Protein AF-A0A931CW01-F1 (afdb_monomer_lite)

Sequence (108 aa):
MPEEKSFIMEAAKKAAKANKEAVRKNALPKVDFSGFILSIYSSGLVQLGKVGDPSSGEVKKDLTMAKYTIDMMAMLSEKTKGNLNEDEENLMRALLSEIRMAYVEAKG

Foldseek 3Di:
DCVVVVVVVVVVVVVVVVVVVCVVVPPDPPDDLLNVLVVLLVVLCQCLLVAADPVPRHRHHNLPVSVVSLVVLVVVLVVCPPVDDPVSNVSSVVSSVVSVVSSVVSVD

Organism: NCBI:txid115781

Radius of gyration: 18.21 Å; chains: 1; bounding box: 51×36×38 Å

Structure (mmCIF, N/CA/C/O backbone):
data_AF-A0A931CW01-F1
#
_entry.id   AF-A0A931CW01-F1
#
loop_
_atom_site.group_PDB
_atom_site.id
_atom_site.type_symbol
_atom_site.label_atom_id
_atom_site.label_alt_id
_atom_site.label_comp_id
_atom_site.label_asym_id
_atom_site.label_entity_id
_atom_site.label_seq_id
_atom_site.pdbx_PDB_ins_code
_atom_site.Cartn_x
_atom_site.Cartn_y
_atom_site.Cartn_z
_atom_site.occupancy
_atom_site.B_iso_or_equiv
_atom_site.auth_seq_id
_atom_site.auth_comp_id
_atom_site.auth_asym_id
_atom_site.auth_atom_id
_atom_site.pdbx_PDB_model_num
ATOM 1 N N . MET A 1 1 ? -33.155 -20.690 -19.436 1.00 50.44 1 MET A N 1
ATOM 2 C CA . MET A 1 1 ? -33.997 -19.590 -18.925 1.00 50.44 1 MET A CA 1
ATOM 3 C C . MET A 1 1 ? -33.336 -18.259 -19.303 1.00 50.44 1 MET A C 1
ATOM 5 O O . MET A 1 1 ? -32.210 -18.036 -18.880 1.00 50.44 1 MET A O 1
ATOM 9 N N . PRO A 1 2 ? -33.931 -17.442 -20.194 1.00 59.09 2 PRO A N 1
ATOM 10 C CA . PRO A 1 2 ? -33.328 -16.205 -20.730 1.00 59.09 2 PRO A CA 1
ATOM 11 C C . PRO A 1 2 ? -33.321 -15.003 -19.767 1.00 59.09 2 PRO A C 1
ATOM 13 O O . PRO A 1 2 ? -32.560 -14.059 -19.973 1.00 59.09 2 PRO A O 1
ATOM 16 N N . GLU A 1 3 ? -34.152 -15.032 -18.724 1.00 60.97 3 GLU A N 1
ATOM 17 C CA . GLU A 1 3 ? -34.426 -13.865 -17.869 1.00 60.97 3 GLU A CA 1
ATOM 18 C C . GLU A 1 3 ? -33.271 -13.509 -16.916 1.00 60.97 3 GLU A C 1
ATOM 20 O O . GLU A 1 3 ? -32.984 -12.334 -16.695 1.00 60.97 3 GLU A O 1
ATOM 25 N N . GLU A 1 4 ? -32.515 -14.503 -16.448 1.00 58.12 4 GLU A N 1
ATOM 26 C CA . GLU A 1 4 ? -31.368 -14.324 -15.542 1.00 58.12 4 GLU A CA 1
ATOM 27 C C . GLU A 1 4 ? -30.217 -13.535 -16.196 1.00 58.12 4 GLU A C 1
ATOM 29 O O . GLU A 1 4 ? -29.604 -12.659 -15.585 1.00 58.12 4 GLU A O 1
ATOM 34 N N . LYS A 1 5 ? -29.970 -13.776 -17.492 1.00 58.50 5 LYS A N 1
ATOM 35 C CA . LYS A 1 5 ? -28.966 -13.039 -18.280 1.00 58.50 5 LYS A CA 1
ATOM 36 C C . LYS A 1 5 ? -29.385 -11.591 -18.535 1.00 58.50 5 LYS A C 1
ATOM 38 O O . LYS A 1 5 ? -28.525 -10.712 -18.567 1.00 58.50 5 LYS A O 1
ATOM 43 N N . SER A 1 6 ? -30.688 -11.340 -18.687 1.00 65.69 6 SER A N 1
ATOM 44 C CA . SER A 1 6 ? -31.240 -9.988 -18.835 1.00 65.69 6 SER A CA 1
ATOM 45 C C . SER A 1 6 ? -31.051 -9.178 -17.554 1.00 65.69 6 SER A C 1
ATOM 47 O O . SER A 1 6 ? -30.574 -8.047 -17.612 1.00 65.69 6 SER A O 1
ATOM 49 N N . PHE A 1 7 ? -31.316 -9.785 -16.395 1.00 65.75 7 PHE A N 1
ATOM 50 C CA . PHE A 1 7 ? -31.149 -9.148 -15.089 1.00 65.75 7 PHE A CA 1
ATOM 51 C C . PHE A 1 7 ? -29.682 -8.804 -14.778 1.00 65.75 7 PHE A C 1
ATOM 53 O O . PHE A 1 7 ? -29.381 -7.691 -14.348 1.00 65.75 7 PHE A O 1
ATOM 60 N N . ILE A 1 8 ? -28.746 -9.713 -15.074 1.00 73.19 8 ILE A N 1
ATOM 61 C CA . ILE A 1 8 ? -27.301 -9.475 -14.892 1.00 73.19 8 ILE A CA 1
ATOM 62 C C . ILE A 1 8 ? -26.805 -8.357 -15.822 1.00 73.19 8 ILE A C 1
ATOM 64 O O . ILE A 1 8 ? -26.042 -7.483 -15.407 1.00 73.19 8 ILE A O 1
ATOM 68 N N . MET A 1 9 ? -27.265 -8.340 -17.075 1.00 66.06 9 MET A N 1
ATOM 69 C CA . MET A 1 9 ? -26.902 -7.310 -18.050 1.00 66.06 9 MET A CA 1
ATOM 70 C C . MET A 1 9 ? -27.505 -5.942 -17.700 1.00 66.06 9 MET A C 1
ATOM 72 O O . MET A 1 9 ? -26.878 -4.908 -17.939 1.00 66.06 9 MET A O 1
ATOM 76 N N . GLU A 1 10 ? -28.692 -5.917 -17.100 1.00 70.44 10 GLU A N 1
ATOM 77 C CA . GLU A 1 10 ? -29.340 -4.704 -16.607 1.00 70.44 10 GLU A CA 1
ATOM 78 C C . GLU A 1 10 ? -28.662 -4.164 -15.340 1.00 70.44 10 GLU A C 1
ATOM 80 O O . GLU A 1 10 ? -28.380 -2.966 -15.262 1.00 70.44 10 GLU A O 1
ATOM 85 N N . ALA A 1 11 ? -28.280 -5.035 -14.402 1.00 71.50 11 ALA A N 1
ATOM 86 C CA . ALA A 1 11 ? -27.486 -4.677 -13.227 1.00 71.50 11 ALA A CA 1
ATOM 87 C C . ALA A 1 11 ? -26.102 -4.126 -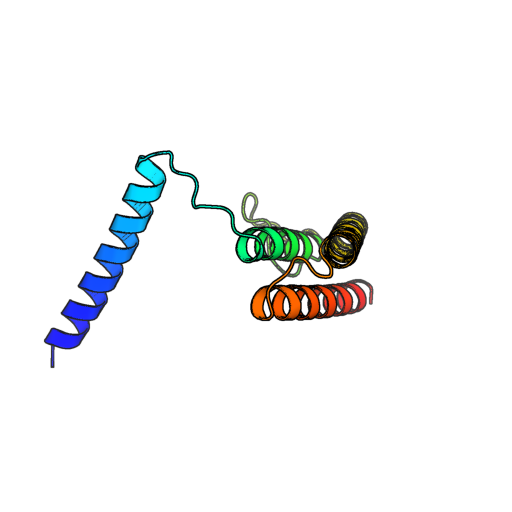13.617 1.00 71.50 11 ALA A C 1
ATOM 89 O O . ALA A 1 11 ? -25.689 -3.080 -13.111 1.00 71.50 11 ALA A O 1
ATOM 90 N N . ALA A 1 12 ? -25.424 -4.754 -14.585 1.00 70.56 12 ALA A N 1
ATOM 91 C CA . ALA A 1 12 ? -24.147 -4.281 -15.117 1.00 70.56 12 ALA A CA 1
ATOM 92 C C . ALA A 1 12 ? -24.283 -2.921 -15.826 1.00 70.56 12 ALA A C 1
ATOM 94 O O . ALA A 1 12 ? -23.468 -2.022 -15.612 1.00 70.56 12 ALA A O 1
ATOM 95 N N . LYS A 1 13 ? -25.348 -2.720 -16.616 1.00 72.25 13 LYS A N 1
ATOM 96 C CA . LYS A 1 13 ? -25.653 -1.420 -17.241 1.00 72.25 13 LYS A CA 1
ATOM 97 C C . LYS A 1 13 ? -25.965 -0.344 -16.204 1.00 72.25 13 LYS A C 1
ATOM 99 O O . LYS A 1 13 ? -25.542 0.798 -16.377 1.00 72.25 13 LYS A O 1
ATOM 104 N N . LYS A 1 14 ? -26.670 -0.689 -15.125 1.00 72.00 14 LYS A N 1
ATOM 105 C CA . LYS A 1 14 ? -27.014 0.231 -14.035 1.00 72.00 14 LYS A CA 1
ATOM 106 C C . LYS A 1 14 ? -25.779 0.632 -13.227 1.00 72.00 14 LYS A C 1
ATOM 108 O O . LYS A 1 14 ? -25.603 1.820 -12.972 1.00 72.00 14 LYS A O 1
ATOM 113 N N . ALA A 1 15 ? -24.886 -0.309 -12.922 1.00 69.50 15 ALA A N 1
ATOM 114 C CA . ALA A 1 15 ? -23.600 -0.034 -12.281 1.00 69.50 15 ALA A CA 1
ATOM 115 C C . ALA A 1 15 ? -22.683 0.821 -13.176 1.00 69.50 15 ALA A C 1
ATOM 117 O O . ALA A 1 15 ? -22.118 1.813 -12.721 1.00 69.50 15 ALA A O 1
ATOM 118 N N . ALA A 1 16 ? -22.609 0.513 -14.477 1.00 68.12 16 ALA A N 1
ATOM 119 C CA . ALA A 1 16 ? -21.836 1.297 -15.441 1.00 68.12 16 ALA A CA 1
ATOM 120 C C . ALA A 1 16 ? -22.392 2.721 -15.622 1.00 68.12 16 ALA A C 1
ATOM 122 O O . ALA A 1 16 ? -21.623 3.675 -15.747 1.00 68.12 16 ALA A O 1
ATOM 123 N N . LYS A 1 17 ? -23.722 2.882 -15.607 1.00 67.69 17 LYS A N 1
ATOM 124 C CA . LYS A 1 17 ? -24.391 4.188 -15.675 1.00 67.69 17 LYS A CA 1
ATOM 125 C C . LYS A 1 17 ? -24.191 4.995 -14.391 1.00 67.69 17 LYS A C 1
ATOM 127 O O . LYS A 1 17 ? -23.855 6.168 -14.490 1.00 67.69 17 LYS A O 1
ATOM 132 N N . ALA A 1 18 ? -24.305 4.368 -13.219 1.00 65.19 18 ALA A N 1
ATOM 133 C CA . ALA A 1 18 ? -24.029 5.007 -11.932 1.00 65.19 18 ALA A CA 1
ATOM 134 C C . ALA A 1 18 ? -22.572 5.490 -11.835 1.00 65.19 18 ALA A C 1
ATOM 136 O O . ALA A 1 18 ? -22.325 6.609 -11.394 1.00 65.19 18 ALA A O 1
ATOM 137 N N . ASN A 1 19 ? -21.619 4.700 -12.342 1.00 64.19 19 ASN A N 1
ATOM 138 C CA . ASN A 1 19 ? -20.209 5.085 -12.394 1.00 64.19 19 ASN A CA 1
ATOM 139 C C . ASN A 1 19 ? -19.974 6.254 -13.377 1.00 64.19 19 ASN A C 1
ATOM 141 O O . ASN A 1 19 ? -19.328 7.242 -13.040 1.00 64.19 19 ASN A O 1
ATOM 145 N N . LYS A 1 20 ? -20.596 6.219 -14.567 1.00 64.12 20 LYS A N 1
ATOM 146 C CA . LYS A 1 20 ? -20.561 7.337 -15.535 1.00 64.12 20 LYS A CA 1
ATOM 147 C C . LYS A 1 20 ? -21.201 8.623 -15.003 1.00 64.12 20 LYS A C 1
ATOM 149 O O . LYS A 1 20 ? -20.738 9.710 -15.339 1.00 64.12 20 LYS A O 1
ATOM 154 N N . GLU A 1 21 ? -22.263 8.518 -14.209 1.00 56.72 21 GLU A N 1
ATOM 155 C CA . GLU A 1 21 ? -22.947 9.661 -13.595 1.00 56.72 21 GLU A CA 1
ATOM 156 C C . GLU A 1 21 ? -22.173 10.238 -12.401 1.00 56.72 21 GLU A C 1
ATOM 158 O O . GLU A 1 21 ? -22.139 11.460 -12.254 1.00 56.72 21 GLU A O 1
ATOM 163 N N . ALA A 1 22 ? -21.495 9.401 -11.608 1.00 58.66 22 ALA A N 1
ATOM 164 C CA . ALA A 1 22 ? -20.575 9.844 -10.558 1.00 58.66 22 ALA A CA 1
ATOM 165 C C . ALA A 1 22 ? -19.385 10.621 -11.150 1.00 58.66 22 ALA A C 1
ATOM 167 O O . ALA A 1 22 ? -19.097 11.734 -10.713 1.00 58.66 22 ALA A O 1
ATOM 168 N N . VAL A 1 23 ? -18.790 10.101 -12.232 1.00 60.09 23 VAL A N 1
ATOM 169 C CA . VAL A 1 23 ? -17.717 10.775 -12.985 1.00 60.09 23 VAL A CA 1
ATOM 170 C C . VAL 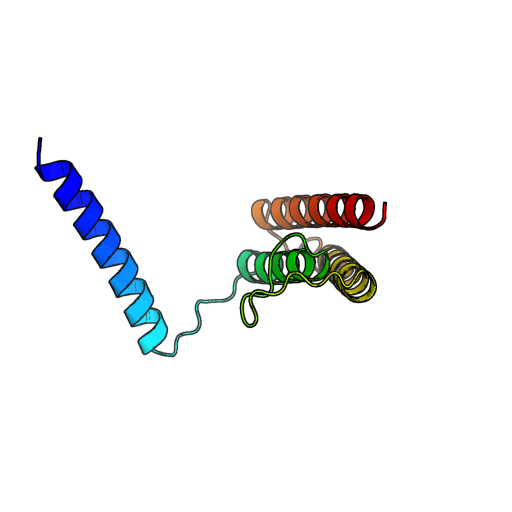A 1 23 ? -18.202 12.088 -13.622 1.00 60.09 23 VAL A C 1
ATOM 172 O O . VAL A 1 23 ? -17.487 13.085 -13.592 1.00 60.09 23 VAL A O 1
ATOM 175 N N . ARG A 1 24 ? -19.435 12.142 -14.157 1.00 58.84 24 ARG A N 1
ATOM 176 C CA . ARG A 1 24 ? -20.016 13.365 -14.757 1.00 58.84 24 ARG A CA 1
ATOM 177 C C . ARG A 1 24 ? -20.361 14.468 -13.753 1.00 58.84 24 ARG A C 1
ATOM 179 O O . ARG A 1 24 ? -20.462 15.620 -14.164 1.00 58.84 24 ARG A O 1
ATOM 186 N N . LYS A 1 25 ? -20.588 14.148 -12.477 1.00 55.25 25 LYS A N 1
ATOM 187 C CA . LYS A 1 25 ? -21.010 15.126 -11.458 1.00 55.25 25 LYS A CA 1
ATOM 188 C C . LYS A 1 25 ? -19.856 15.844 -10.748 1.00 55.25 25 LYS A C 1
ATOM 190 O O . LYS A 1 25 ? -20.129 16.581 -9.807 1.00 55.25 25 LYS A O 1
ATOM 195 N N . ASN A 1 26 ? -18.595 15.653 -11.160 1.00 53.59 26 ASN A N 1
ATOM 196 C CA . ASN A 1 26 ? -17.411 16.166 -10.444 1.00 53.59 26 ASN A CA 1
ATOM 197 C C . ASN A 1 26 ? -17.377 15.789 -8.947 1.00 53.59 26 ASN A C 1
ATOM 199 O O . ASN A 1 26 ? -16.620 16.364 -8.167 1.00 53.59 26 ASN A O 1
ATOM 203 N N . ALA A 1 27 ? -18.172 14.803 -8.530 1.00 57.72 27 ALA A N 1
ATOM 204 C CA . ALA A 1 27 ? -18.058 14.211 -7.216 1.00 57.72 27 ALA A CA 1
ATOM 205 C C . ALA A 1 27 ? -16.966 13.155 -7.339 1.00 57.72 27 ALA A C 1
ATOM 207 O O . ALA A 1 27 ? -17.245 12.014 -7.710 1.00 57.72 27 ALA A O 1
ATOM 208 N N . LEU A 1 28 ? -15.714 13.555 -7.087 1.00 58.19 28 LEU A N 1
ATOM 209 C CA . LEU A 1 28 ? -14.663 12.582 -6.803 1.00 58.19 28 LEU A CA 1
ATOM 210 C C . LEU A 1 28 ? -15.251 11.579 -5.796 1.00 58.19 28 LEU A C 1
ATOM 212 O O . LEU A 1 28 ? -15.882 12.024 -4.825 1.00 58.19 28 LEU A O 1
ATOM 216 N N . PRO A 1 29 ? -15.146 10.258 -6.044 1.00 61.06 29 PRO A N 1
ATOM 217 C CA . PRO A 1 29 ? -15.633 9.276 -5.086 1.00 61.06 29 PRO A CA 1
ATOM 218 C C . PRO A 1 29 ? -15.058 9.631 -3.716 1.00 61.06 29 PRO A C 1
ATOM 220 O O . PRO A 1 29 ? -13.896 10.037 -3.627 1.00 61.06 29 PRO A O 1
ATOM 223 N N . LYS A 1 30 ? -15.887 9.562 -2.664 1.00 69.62 30 LYS A N 1
ATOM 224 C CA . LYS A 1 30 ? -15.416 9.842 -1.304 1.00 69.62 30 LYS A CA 1
ATOM 225 C C . LYS A 1 30 ? -14.187 8.975 -1.061 1.00 69.62 30 LYS A C 1
ATOM 227 O O . LYS A 1 30 ? -14.284 7.755 -1.122 1.00 69.62 30 LYS A O 1
ATOM 232 N N . VAL A 1 31 ? -13.051 9.623 -0.833 1.00 79.31 31 VAL A N 1
ATOM 233 C CA . VAL A 1 31 ? -11.827 8.927 -0.458 1.00 79.31 31 VAL A CA 1
ATOM 234 C C . VAL A 1 31 ? -12.011 8.506 0.991 1.00 79.31 31 VAL A C 1
ATOM 236 O O . VAL A 1 31 ? -12.068 9.355 1.881 1.00 79.31 31 VAL A O 1
ATOM 239 N N . ASP A 1 32 ? -12.172 7.209 1.209 1.00 90.69 32 ASP A N 1
ATOM 240 C CA . ASP A 1 32 ? -12.050 6.597 2.523 1.00 90.69 32 ASP A CA 1
ATOM 241 C C . ASP A 1 32 ? -10.613 6.101 2.736 1.00 90.69 32 ASP A C 1
ATOM 243 O O . ASP A 1 32 ? -9.785 6.082 1.815 1.00 90.69 32 ASP A O 1
ATOM 247 N N . PHE A 1 33 ? -10.285 5.760 3.982 1.00 94.06 33 PHE A N 1
ATOM 248 C CA . PHE A 1 33 ? -8.942 5.308 4.332 1.00 94.06 33 PHE A CA 1
ATOM 249 C C . PHE A 1 33 ? -8.554 4.060 3.533 1.00 94.06 33 PHE A C 1
ATOM 251 O O . PHE A 1 33 ? -7.464 4.007 2.964 1.00 94.06 33 PHE A O 1
ATOM 258 N N . SER A 1 34 ? -9.466 3.095 3.416 1.00 94.19 34 SER A N 1
ATOM 259 C CA . SER A 1 34 ? -9.250 1.859 2.664 1.00 94.19 34 SER A CA 1
ATOM 260 C C . SER A 1 34 ? -8.900 2.121 1.200 1.00 94.19 34 SER A C 1
ATOM 262 O O . SER A 1 34 ? -7.896 1.604 0.709 1.00 94.19 34 SER A O 1
ATOM 264 N N . GLY A 1 35 ? -9.666 2.967 0.507 1.00 93.38 35 GLY A N 1
ATOM 265 C CA . GLY A 1 35 ? -9.406 3.352 -0.877 1.00 93.38 35 GLY A CA 1
ATOM 266 C C . GLY A 1 35 ? -8.084 4.102 -1.038 1.00 93.38 35 GLY A C 1
ATOM 267 O O . GLY A 1 35 ? -7.328 3.833 -1.975 1.00 93.38 35 GLY A O 1
ATOM 268 N N . PHE A 1 36 ? -7.754 4.991 -0.098 1.00 94.88 36 PHE A N 1
ATOM 269 C CA . PHE A 1 36 ? -6.471 5.692 -0.092 1.00 94.88 36 PHE A CA 1
ATOM 270 C C . PHE A 1 36 ? -5.286 4.729 0.055 1.00 94.88 36 PHE A C 1
ATOM 272 O O . PHE A 1 36 ? -4.368 4.761 -0.767 1.00 94.88 36 PHE A O 1
ATOM 279 N N . ILE A 1 37 ? -5.310 3.825 1.036 1.00 96.25 37 ILE A N 1
ATOM 280 C CA . ILE A 1 37 ? -4.219 2.865 1.252 1.00 96.25 37 ILE A CA 1
ATOM 281 C C . ILE A 1 37 ? -4.096 1.876 0.087 1.00 96.25 37 ILE A C 1
ATOM 283 O O . ILE A 1 37 ? -2.978 1.592 -0.346 1.00 96.25 37 ILE A O 1
ATOM 287 N N . LEU A 1 38 ? -5.212 1.416 -0.490 1.00 94.62 38 LEU A N 1
ATOM 288 C CA . LEU A 1 38 ? -5.206 0.571 -1.691 1.00 94.62 38 LEU A CA 1
ATOM 289 C C . LEU A 1 38 ? -4.557 1.271 -2.893 1.00 94.62 38 LEU A C 1
ATOM 291 O O . LEU A 1 38 ? -3.839 0.632 -3.667 1.00 94.62 38 LEU A O 1
ATOM 295 N N . SER A 1 39 ? -4.764 2.583 -3.045 1.00 94.19 39 SER A N 1
ATOM 296 C CA . SER A 1 39 ? -4.121 3.363 -4.110 1.00 94.19 39 SER A CA 1
ATOM 297 C C . SER A 1 39 ? -2.601 3.458 -3.931 1.00 94.19 39 SER A C 1
ATOM 299 O O . SER A 1 39 ? -1.855 3.287 -4.899 1.00 94.19 39 SER A O 1
ATOM 301 N N . ILE A 1 40 ? -2.128 3.643 -2.691 1.00 95.88 40 ILE A N 1
ATOM 302 C CA . ILE A 1 40 ? -0.693 3.664 -2.373 1.00 95.88 40 ILE A CA 1
ATOM 303 C C . ILE A 1 40 ? -0.083 2.281 -2.623 1.00 95.88 40 ILE A C 1
ATOM 305 O O . ILE A 1 40 ? 0.956 2.179 -3.274 1.00 95.88 40 ILE A O 1
ATOM 309 N N . TYR A 1 41 ? -0.751 1.222 -2.159 1.00 96.12 41 TYR A N 1
ATOM 310 C CA . TYR A 1 41 ? -0.334 -0.162 -2.380 1.00 96.12 41 TYR A CA 1
ATOM 311 C C . TYR A 1 41 ? -0.192 -0.480 -3.875 1.00 96.12 41 TYR A C 1
ATOM 313 O O . TYR A 1 41 ? 0.844 -0.979 -4.312 1.00 96.12 41 TYR A O 1
ATOM 321 N N . SER A 1 42 ? -1.195 -0.105 -4.675 1.00 93.75 42 SER A N 1
ATOM 322 C CA . SER A 1 42 ? -1.190 -0.305 -6.130 1.00 93.75 42 SER A CA 1
ATOM 323 C C . SER A 1 42 ? -0.018 0.415 -6.804 1.00 93.75 42 SER A C 1
ATOM 325 O O . SER A 1 42 ? 0.653 -0.168 -7.654 1.00 93.75 42 SER A O 1
ATOM 327 N N . SER A 1 43 ? 0.279 1.653 -6.389 1.00 93.50 43 SER A N 1
ATOM 328 C CA . SER A 1 43 ? 1.457 2.397 -6.861 1.00 93.50 43 SER A CA 1
ATOM 329 C C . SER A 1 43 ? 2.759 1.659 -6.532 1.00 93.50 43 SER A C 1
ATOM 331 O O . SER A 1 43 ? 3.631 1.514 -7.387 1.00 93.50 43 SER A O 1
ATOM 333 N N . GLY A 1 44 ? 2.857 1.099 -5.325 1.00 95.69 44 GLY A N 1
ATOM 334 C CA . GLY A 1 44 ? 3.985 0.266 -4.923 1.00 95.69 44 GLY A CA 1
ATOM 335 C C . GLY A 1 44 ? 4.159 -0.982 -5.795 1.00 95.69 44 GLY A C 1
ATOM 336 O O . GLY A 1 44 ? 5.278 -1.298 -6.190 1.00 95.69 44 GLY A O 1
ATOM 337 N N . LEU A 1 45 ? 3.072 -1.663 -6.175 1.00 94.06 45 LEU A N 1
ATOM 338 C CA . LEU A 1 45 ? 3.142 -2.815 -7.087 1.00 94.06 45 LEU A CA 1
ATOM 339 C C . LEU A 1 45 ? 3.636 -2.444 -8.491 1.00 94.06 45 LEU A C 1
ATOM 341 O O . LEU A 1 45 ? 4.395 -3.211 -9.091 1.00 94.06 45 LEU A O 1
ATOM 345 N N . VAL A 1 46 ? 3.238 -1.276 -9.002 1.00 93.75 46 VAL A N 1
ATOM 346 C CA . VAL A 1 46 ? 3.745 -0.746 -10.278 1.00 93.75 46 VAL A CA 1
ATOM 347 C C . VAL A 1 46 ? 5.242 -0.471 -10.173 1.00 93.75 46 VAL A C 1
ATOM 349 O O . VAL A 1 46 ? 6.011 -0.939 -11.007 1.00 93.75 46 VAL A O 1
ATOM 352 N N . GLN A 1 47 ? 5.683 0.193 -9.102 1.00 94.31 47 GLN A N 1
ATOM 353 C CA . GLN A 1 47 ? 7.104 0.465 -8.853 1.00 94.31 47 GLN A CA 1
ATOM 354 C C . GL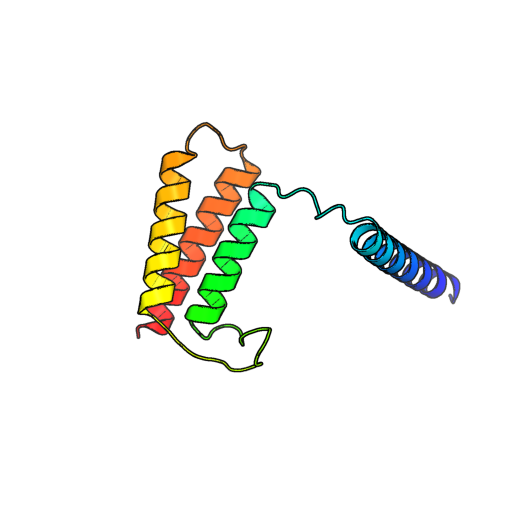N A 1 47 ? 7.922 -0.824 -8.679 1.00 94.31 47 GLN A C 1
ATOM 356 O O . GLN A 1 47 ? 9.086 -0.882 -9.062 1.00 94.31 47 GLN A O 1
ATOM 361 N N . LEU A 1 48 ? 7.327 -1.895 -8.153 1.00 94.25 48 LEU A N 1
ATOM 362 C CA . LEU A 1 48 ? 7.965 -3.212 -8.083 1.00 94.25 48 LEU A CA 1
ATOM 363 C C . LEU A 1 48 ? 8.031 -3.934 -9.439 1.00 94.25 48 LEU A C 1
ATOM 365 O O . LEU A 1 48 ? 8.685 -4.973 -9.539 1.00 94.25 48 LEU A O 1
ATOM 369 N N . GLY A 1 49 ? 7.368 -3.415 -10.475 1.00 90.75 49 GLY A N 1
ATOM 370 C CA . GLY A 1 49 ? 7.217 -4.079 -11.767 1.00 90.75 49 GLY A CA 1
ATOM 371 C C . GLY A 1 49 ? 6.317 -5.319 -11.713 1.00 90.75 49 GLY A C 1
ATOM 372 O O . GLY A 1 49 ? 6.424 -6.188 -12.573 1.00 90.75 49 GLY A O 1
ATOM 373 N N . LYS A 1 50 ? 5.452 -5.444 -10.696 1.00 86.00 50 LYS A N 1
ATOM 374 C CA . LYS A 1 50 ? 4.456 -6.531 -10.597 1.00 86.00 50 LYS A CA 1
ATOM 375 C C . LYS A 1 50 ? 3.221 -6.243 -11.455 1.00 86.00 50 LYS A C 1
ATOM 377 O O . LYS A 1 50 ? 2.531 -7.166 -11.875 1.00 86.00 50 LYS A O 1
ATOM 382 N N . VAL A 1 51 ? 2.958 -4.963 -11.711 1.00 83.69 51 VAL A N 1
ATOM 383 C CA . VAL A 1 51 ? 1.875 -4.461 -12.560 1.00 83.69 51 VAL A CA 1
ATOM 384 C C . VAL A 1 51 ? 2.477 -3.447 -13.535 1.00 83.69 51 VAL A C 1
ATOM 386 O O . VAL A 1 51 ? 3.417 -2.739 -13.179 1.00 83.69 51 VAL A O 1
ATOM 389 N N . GLY A 1 52 ? 1.976 -3.394 -14.769 1.00 80.25 52 GLY A N 1
ATOM 390 C CA . GLY A 1 52 ? 2.388 -2.365 -15.728 1.00 80.25 52 GLY A CA 1
ATOM 391 C C . GLY A 1 52 ? 1.849 -0.987 -15.352 1.00 80.25 52 GLY A C 1
ATOM 392 O O . GLY A 1 52 ? 0.775 -0.878 -14.757 1.00 80.25 52 GLY A O 1
ATOM 393 N N . ASP A 1 53 ? 2.585 0.062 -15.708 1.00 78.25 53 ASP A N 1
ATOM 394 C CA . ASP A 1 53 ? 2.126 1.439 -15.545 1.00 78.25 53 ASP A CA 1
ATOM 395 C C . ASP A 1 53 ? 0.802 1.637 -16.314 1.00 78.25 53 ASP A C 1
ATOM 397 O O . ASP A 1 53 ? 0.751 1.362 -17.514 1.00 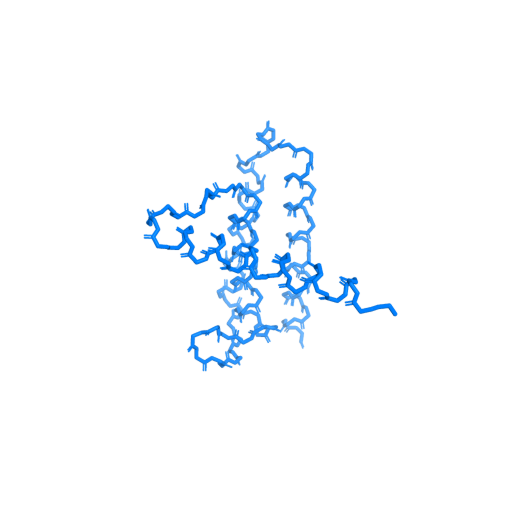78.25 53 ASP A O 1
ATOM 401 N N . PRO A 1 54 ? -0.288 2.100 -15.678 1.00 74.06 54 PRO A N 1
ATOM 402 C CA . PRO A 1 54 ? -1.581 2.248 -16.351 1.00 74.06 54 PRO A CA 1
ATOM 403 C C . PRO A 1 54 ? -1.593 3.272 -17.497 1.00 74.06 54 PRO A C 1
ATOM 405 O O . PRO A 1 54 ? -2.490 3.235 -18.337 1.00 74.06 54 PRO A O 1
ATOM 408 N N . SER A 1 55 ? -0.638 4.205 -17.511 1.00 78.25 55 SER A N 1
ATOM 409 C CA . SER A 1 55 ? -0.546 5.300 -18.481 1.00 78.25 55 SER A CA 1
ATOM 410 C C . SER A 1 55 ? 0.301 4.919 -19.691 1.00 78.25 55 SER A C 1
ATO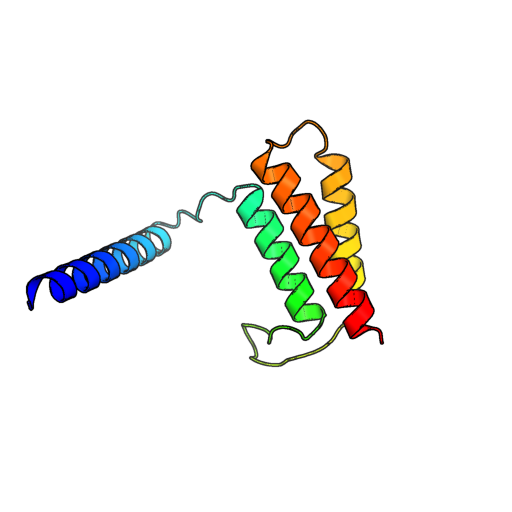M 412 O O . SER A 1 55 ? -0.069 5.251 -20.816 1.00 78.25 55 SER A O 1
ATOM 414 N N . SER A 1 56 ? 1.433 4.240 -19.478 1.00 80.31 56 SER A N 1
ATOM 415 C CA . SER A 1 56 ? 2.339 3.833 -20.566 1.00 80.31 56 SER A CA 1
ATOM 416 C C . SER A 1 56 ? 2.211 2.361 -20.964 1.00 80.31 56 SER A C 1
ATOM 418 O O . SER A 1 56 ? 2.622 1.985 -22.058 1.00 80.31 56 SER A O 1
ATOM 420 N N . GLY A 1 57 ? 1.656 1.517 -20.093 1.00 77.44 57 GLY A N 1
ATOM 421 C CA . GLY A 1 57 ? 1.656 0.059 -20.225 1.00 77.44 57 GLY A CA 1
ATOM 422 C C . GLY A 1 57 ? 3.009 -0.591 -19.918 1.00 77.44 57 GLY A C 1
ATOM 423 O O . GLY A 1 57 ? 3.118 -1.816 -19.956 1.00 77.44 57 GLY A O 1
ATOM 424 N N . GLU A 1 58 ? 4.045 0.195 -19.613 1.00 78.25 58 GLU A N 1
ATOM 425 C CA . GLU A 1 58 ? 5.391 -0.323 -19.391 1.00 78.25 58 GLU A CA 1
ATOM 426 C C . GLU A 1 58 ? 5.542 -0.912 -17.990 1.00 78.25 58 GLU A C 1
ATOM 428 O O . GLU A 1 58 ? 5.143 -0.323 -16.985 1.00 78.25 58 GLU A O 1
ATOM 433 N N . VAL A 1 59 ? 6.185 -2.075 -17.913 1.00 80.75 59 VAL A N 1
ATOM 434 C CA . VAL A 1 59 ? 6.592 -2.666 -16.638 1.00 80.75 59 VAL A CA 1
ATOM 435 C C . VAL A 1 59 ? 8.008 -2.193 -16.336 1.00 80.75 59 VAL A C 1
ATOM 437 O O . VAL A 1 59 ? 8.983 -2.750 -16.843 1.00 80.75 59 VAL A O 1
ATOM 440 N N . LYS A 1 60 ? 8.127 -1.148 -15.513 1.00 83.62 60 LYS A N 1
ATOM 441 C CA . LYS A 1 60 ? 9.420 -0.623 -15.069 1.00 83.62 60 LYS A CA 1
ATOM 442 C C . LYS A 1 60 ? 9.580 -0.800 -13.568 1.00 83.62 60 LYS A C 1
ATOM 444 O O . LYS A 1 60 ? 8.807 -0.281 -12.774 1.00 83.62 60 LYS A O 1
ATOM 449 N N . LYS A 1 61 ? 10.638 -1.512 -13.197 1.00 91.75 61 LYS A N 1
ATOM 450 C CA . LYS A 1 61 ? 11.000 -1.773 -11.808 1.00 91.75 61 LYS A CA 1
ATOM 451 C C . LYS A 1 61 ? 11.882 -0.649 -11.265 1.00 91.75 61 LYS A C 1
ATOM 453 O O . LYS A 1 61 ? 12.993 -0.439 -11.747 1.00 91.75 61 LYS A O 1
ATOM 458 N N . ASP A 1 62 ? 11.392 0.029 -10.238 1.00 94.62 62 ASP A N 1
ATOM 459 C CA . ASP A 1 62 ? 12.080 1.044 -9.445 1.00 94.62 62 ASP A CA 1
ATOM 460 C C . ASP A 1 62 ? 12.011 0.660 -7.959 1.00 94.62 62 ASP A C 1
ATOM 462 O O . ASP A 1 62 ? 11.091 1.020 -7.220 1.00 94.62 62 ASP A O 1
ATOM 466 N N . LEU A 1 63 ? 13.013 -0.102 -7.512 1.00 95.12 63 LEU A N 1
ATOM 467 C CA . LEU A 1 63 ? 13.102 -0.551 -6.121 1.00 95.12 63 LEU A CA 1
ATOM 468 C C . LEU A 1 63 ? 13.287 0.617 -5.140 1.00 95.12 63 LEU A C 1
ATOM 470 O O . LEU A 1 63 ? 12.869 0.518 -3.989 1.00 95.12 63 LEU A O 1
ATOM 474 N N . THR A 1 64 ? 13.888 1.728 -5.568 1.00 96.56 64 THR A N 1
ATOM 475 C CA . THR A 1 64 ? 14.080 2.895 -4.699 1.00 96.56 64 THR A CA 1
ATOM 476 C C . THR A 1 64 ? 12.735 3.528 -4.368 1.00 96.56 64 THR A C 1
ATOM 478 O O . THR A 1 64 ? 12.439 3.761 -3.194 1.00 96.56 64 THR A O 1
ATOM 481 N N . MET A 1 65 ? 11.894 3.741 -5.384 1.00 96.06 65 MET A N 1
ATOM 482 C CA . MET A 1 65 ? 10.543 4.264 -5.184 1.00 96.06 65 MET A CA 1
ATOM 483 C C . MET A 1 65 ? 9.659 3.272 -4.434 1.00 96.06 65 MET A C 1
ATOM 485 O O . MET A 1 65 ? 9.007 3.670 -3.469 1.00 96.06 65 MET A O 1
ATOM 489 N N . ALA A 1 66 ? 9.734 1.978 -4.766 1.00 96.56 66 ALA A N 1
ATOM 490 C CA . ALA A 1 66 ? 8.993 0.948 -4.041 1.00 96.56 66 ALA A CA 1
ATOM 491 C C . ALA A 1 66 ? 9.321 0.956 -2.542 1.00 96.56 66 ALA A C 1
ATOM 493 O O . ALA A 1 66 ? 8.419 0.930 -1.704 1.00 96.56 66 ALA A O 1
ATOM 494 N N . LYS A 1 67 ? 10.608 1.062 -2.179 1.00 97.38 67 LYS A N 1
ATOM 495 C CA . LYS A 1 67 ? 11.021 1.176 -0.776 1.00 97.38 67 LYS A CA 1
ATOM 496 C C . LYS A 1 67 ? 10.432 2.426 -0.118 1.00 97.38 67 LYS A C 1
ATOM 498 O O . LYS A 1 67 ? 9.924 2.335 0.997 1.00 97.38 67 LYS A O 1
ATOM 503 N N . TYR A 1 68 ? 10.484 3.572 -0.794 1.00 97.88 68 TYR A N 1
ATOM 504 C CA . TYR A 1 68 ? 9.917 4.816 -0.276 1.00 97.88 68 TYR A CA 1
ATOM 505 C C . TYR A 1 68 ? 8.405 4.697 -0.016 1.00 97.88 68 TYR A C 1
ATOM 507 O O . TYR A 1 68 ? 7.923 5.108 1.040 1.00 97.88 68 TYR A O 1
ATOM 515 N N . THR A 1 69 ? 7.660 4.062 -0.923 1.00 97.25 69 THR A N 1
ATOM 516 C CA . THR A 1 69 ? 6.230 3.778 -0.741 1.00 97.25 69 THR A CA 1
ATOM 517 C C . THR A 1 69 ? 5.968 2.844 0.446 1.00 97.25 69 THR A C 1
ATOM 519 O O . THR A 1 69 ? 5.059 3.104 1.235 1.00 97.25 69 THR A O 1
ATOM 522 N N . ILE A 1 70 ? 6.790 1.810 0.645 1.00 98.12 70 ILE A N 1
ATOM 523 C CA . ILE A 1 70 ? 6.692 0.914 1.811 1.00 98.12 70 ILE A CA 1
ATOM 524 C C . ILE A 1 70 ? 6.943 1.673 3.118 1.00 98.12 70 ILE A C 1
ATOM 526 O O . ILE A 1 70 ? 6.199 1.496 4.084 1.00 98.12 70 ILE A O 1
ATOM 530 N N . ASP A 1 71 ? 7.968 2.526 3.154 1.00 98.25 71 ASP A N 1
ATOM 531 C CA . ASP A 1 71 ? 8.283 3.347 4.327 1.00 98.25 71 ASP A CA 1
ATOM 532 C C . ASP A 1 71 ? 7.136 4.327 4.638 1.00 98.25 71 ASP A C 1
ATOM 534 O O . ASP A 1 71 ? 6.787 4.532 5.802 1.00 98.25 71 ASP A O 1
ATOM 538 N N . MET A 1 72 ? 6.492 4.882 3.606 1.00 98.12 72 MET A N 1
ATOM 539 C CA . MET A 1 72 ? 5.316 5.743 3.751 1.00 98.12 72 MET A CA 1
ATOM 540 C C . MET A 1 72 ? 4.120 4.991 4.342 1.00 98.12 72 MET A C 1
ATOM 542 O O . MET A 1 72 ? 3.513 5.476 5.297 1.00 98.12 72 MET A O 1
ATOM 546 N N . MET A 1 73 ? 3.799 3.798 3.829 1.00 97.88 73 MET A N 1
ATOM 547 C CA . MET A 1 73 ? 2.729 2.962 4.389 1.00 97.88 73 MET A CA 1
ATOM 548 C C . MET A 1 73 ? 3.030 2.560 5.839 1.00 97.88 73 MET A C 1
ATOM 550 O O . MET A 1 73 ? 2.142 2.608 6.688 1.00 97.88 73 MET A O 1
ATOM 554 N N . ALA A 1 74 ? 4.287 2.227 6.153 1.00 98.12 74 ALA A N 1
ATOM 555 C CA . ALA A 1 74 ? 4.709 1.910 7.516 1.00 98.12 74 ALA A CA 1
ATOM 556 C C . ALA A 1 74 ? 4.530 3.107 8.464 1.00 98.12 74 ALA A C 1
ATOM 558 O O . ALA A 1 74 ? 3.988 2.957 9.556 1.00 98.12 74 ALA A O 1
ATOM 559 N N . MET A 1 75 ? 4.930 4.304 8.030 1.00 98.38 75 MET A N 1
ATOM 560 C CA . MET A 1 75 ? 4.724 5.538 8.788 1.00 98.38 75 MET A CA 1
ATOM 561 C C . MET A 1 75 ? 3.231 5.817 9.017 1.00 98.38 75 MET A C 1
ATOM 563 O O . MET A 1 75 ? 2.842 6.140 10.140 1.00 98.38 75 MET A O 1
ATOM 567 N N . LEU A 1 76 ? 2.386 5.642 7.993 1.00 97.44 76 LEU A N 1
ATOM 568 C CA . LEU A 1 76 ? 0.934 5.807 8.117 1.00 97.44 76 LEU A CA 1
ATOM 569 C C . LEU A 1 76 ? 0.331 4.813 9.111 1.00 97.44 76 LEU A C 1
ATOM 571 O O . LEU A 1 76 ? -0.471 5.223 9.947 1.00 97.44 76 LEU A O 1
ATOM 575 N N . SER A 1 77 ? 0.743 3.543 9.076 1.00 97.19 77 SER A N 1
ATOM 576 C CA . SER A 1 77 ? 0.310 2.530 10.047 1.00 97.19 77 SER A CA 1
ATOM 577 C C . SER A 1 77 ? 0.596 2.964 11.489 1.00 97.19 77 SER A C 1
ATOM 579 O O . SER A 1 77 ? -0.266 2.836 12.354 1.00 97.19 77 SER A O 1
ATOM 581 N N . GLU A 1 78 ? 1.779 3.523 11.759 1.00 97.88 78 GLU A N 1
ATOM 582 C CA . GLU A 1 78 ? 2.130 4.014 13.098 1.00 97.88 78 GLU A CA 1
ATOM 583 C C . GLU A 1 78 ? 1.339 5.272 13.481 1.00 97.88 78 GLU A C 1
ATOM 585 O O . GLU A 1 78 ? 0.844 5.383 14.602 1.00 97.88 78 GLU A O 1
ATOM 590 N N . LYS A 1 79 ? 1.178 6.225 12.553 1.00 97.94 79 LYS A N 1
ATOM 591 C CA . LYS A 1 79 ? 0.460 7.484 12.816 1.00 97.94 79 LYS A CA 1
ATOM 592 C C . LYS A 1 79 ? -1.048 7.319 12.975 1.00 97.94 79 LYS A C 1
ATOM 594 O O . LYS A 1 79 ? -1.678 8.178 13.587 1.00 97.94 79 LYS A O 1
ATOM 599 N N . THR A 1 80 ? -1.621 6.248 12.439 1.00 96.94 80 THR A N 1
ATOM 600 C CA . THR A 1 80 ? -3.070 5.990 12.471 1.00 96.94 80 THR A CA 1
ATOM 601 C C . THR A 1 80 ? -3.488 4.996 13.551 1.00 96.94 80 THR A C 1
ATOM 603 O O . THR A 1 80 ? -4.681 4.790 13.763 1.00 96.94 80 THR A O 1
ATOM 606 N N . LYS A 1 81 ? -2.537 4.427 14.299 1.00 95.06 81 LYS A N 1
ATOM 607 C CA . LYS A 1 81 ? -2.816 3.483 15.384 1.00 95.06 81 LYS A CA 1
ATOM 608 C C . LYS A 1 81 ? -3.798 4.063 16.410 1.00 95.06 81 LYS A C 1
ATOM 610 O O . LYS A 1 81 ? -3.599 5.163 16.919 1.00 95.06 81 LYS A O 1
ATOM 615 N N . GLY A 1 82 ? -4.847 3.299 16.718 1.00 95.62 82 GLY A N 1
ATOM 616 C CA . GLY A 1 82 ? -5.927 3.711 17.623 1.00 95.62 82 GLY A CA 1
ATOM 617 C C . GLY A 1 82 ? -6.993 4.614 16.991 1.00 95.62 82 GLY A C 1
ATOM 618 O O . GLY A 1 82 ? -7.976 4.914 17.659 1.00 95.62 82 GLY A O 1
ATOM 619 N N . ASN A 1 83 ? -6.828 5.016 15.724 1.00 97.31 83 ASN A N 1
ATOM 620 C CA . ASN A 1 83 ? -7.820 5.781 14.958 1.00 97.31 83 ASN A CA 1
ATOM 621 C C . ASN A 1 83 ? -8.477 4.967 13.829 1.00 97.31 83 ASN A C 1
ATOM 623 O O . ASN A 1 83 ? -9.348 5.497 13.144 1.00 97.31 83 ASN A O 1
ATOM 627 N N . LEU A 1 84 ? -8.045 3.720 13.617 1.00 97.12 84 LEU A N 1
ATOM 628 C CA . LEU A 1 84 ? -8.600 2.814 12.612 1.00 97.12 84 LEU A CA 1
ATOM 629 C C . LEU A 1 84 ? -9.680 1.929 13.225 1.00 97.12 84 LEU A C 1
ATOM 631 O O . LEU A 1 84 ? -9.572 1.522 14.384 1.00 97.12 84 LEU A O 1
ATOM 635 N N . ASN A 1 85 ? -10.697 1.605 12.433 1.00 97.25 85 ASN A N 1
ATOM 636 C CA . ASN A 1 85 ? -11.580 0.489 12.758 1.00 97.25 85 ASN A CA 1
ATOM 637 C C . ASN A 1 85 ? -10.890 -0.863 12.469 1.00 97.25 85 ASN A C 1
ATOM 639 O O . ASN A 1 85 ? -9.807 -0.914 11.885 1.00 97.25 85 ASN A O 1
ATOM 643 N N . GLU A 1 86 ? -11.512 -1.966 12.892 1.00 96.75 86 GLU A N 1
ATOM 644 C CA . GLU A 1 86 ? -10.928 -3.311 12.780 1.00 96.75 86 GLU A CA 1
ATOM 645 C C . GLU A 1 86 ? -10.630 -3.711 11.324 1.00 96.75 86 GLU A C 1
ATOM 647 O O . GLU A 1 86 ? -9.558 -4.246 11.035 1.00 96.75 86 GLU A O 1
ATOM 652 N N . ASP A 1 87 ? -11.529 -3.389 10.391 1.00 96.00 87 ASP A N 1
ATOM 653 C CA . ASP A 1 87 ? -11.352 -3.688 8.968 1.00 96.00 87 ASP A CA 1
ATOM 654 C C . ASP A 1 87 ? -10.189 -2.885 8.364 1.00 96.00 87 ASP A C 1
ATOM 656 O O . ASP A 1 87 ? -9.364 -3.428 7.626 1.00 96.00 87 ASP A O 1
ATOM 660 N N . GLU A 1 88 ? -10.080 -1.599 8.702 1.00 97.31 88 GLU A N 1
ATOM 661 C CA . GLU A 1 88 ? -8.994 -0.716 8.266 1.00 97.31 88 GLU A CA 1
ATOM 662 C C . GLU A 1 88 ? -7.636 -1.145 8.831 1.00 97.31 88 GLU A C 1
ATOM 664 O O . GLU A 1 88 ? -6.630 -1.127 8.115 1.00 97.31 88 GLU A O 1
ATOM 669 N N . GLU A 1 89 ? -7.594 -1.550 10.101 1.00 97.38 89 GLU A N 1
ATOM 670 C CA . GLU A 1 89 ? -6.373 -2.036 10.736 1.00 97.38 89 GLU A CA 1
ATOM 671 C C . GLU A 1 89 ? -5.907 -3.353 10.100 1.00 97.38 89 GLU A C 1
ATOM 673 O O . GLU A 1 89 ? -4.727 -3.499 9.760 1.00 97.38 89 GLU A O 1
ATOM 678 N N . ASN A 1 90 ? -6.832 -4.290 9.882 1.00 97.38 90 ASN A N 1
ATOM 679 C CA . ASN A 1 90 ? -6.546 -5.558 9.217 1.00 97.38 90 ASN A CA 1
ATOM 680 C C . ASN A 1 90 ? -6.075 -5.342 7.775 1.00 97.38 90 ASN A C 1
ATOM 682 O O . ASN A 1 90 ? -5.081 -5.943 7.359 1.00 97.38 90 ASN A O 1
ATOM 686 N N . LEU A 1 91 ? -6.723 -4.438 7.035 1.00 97.06 91 LEU A N 1
ATOM 687 C CA . LEU A 1 91 ? -6.328 -4.067 5.679 1.00 97.06 91 LEU A CA 1
ATOM 688 C C . LEU A 1 91 ? -4.913 -3.474 5.647 1.00 97.06 91 LEU A C 1
ATOM 690 O O . LEU A 1 91 ? -4.075 -3.936 4.874 1.00 97.06 91 LEU A O 1
ATOM 694 N N . MET A 1 92 ? -4.614 -2.489 6.501 1.00 97.62 92 MET A N 1
ATOM 695 C CA . MET A 1 92 ? -3.283 -1.876 6.581 1.00 97.62 92 MET A CA 1
ATOM 696 C C . MET A 1 92 ? -2.203 -2.924 6.881 1.00 97.62 92 MET A C 1
ATOM 698 O O . MET A 1 92 ? -1.167 -2.960 6.213 1.00 97.62 92 MET A O 1
ATOM 702 N N . ARG A 1 93 ? -2.447 -3.811 7.856 1.00 97.69 93 ARG A N 1
ATOM 703 C CA . ARG A 1 93 ? -1.514 -4.889 8.224 1.00 97.69 93 ARG A CA 1
ATOM 704 C C . ARG A 1 93 ? -1.286 -5.866 7.071 1.00 97.69 93 ARG A C 1
ATOM 706 O O . ARG A 1 93 ? -0.134 -6.214 6.802 1.00 97.69 93 ARG A O 1
ATOM 713 N N . ALA A 1 94 ? -2.355 -6.287 6.395 1.00 98.06 94 ALA A N 1
ATOM 714 C CA . ALA A 1 94 ? -2.283 -7.215 5.272 1.00 98.06 94 ALA A CA 1
ATOM 715 C C . ALA A 1 94 ? -1.474 -6.624 4.110 1.00 98.06 94 ALA A C 1
ATOM 717 O O . ALA A 1 94 ? -0.474 -7.214 3.698 1.00 98.06 94 ALA A O 1
ATOM 718 N N . LEU A 1 95 ? -1.833 -5.419 3.657 1.00 97.81 95 LEU A N 1
ATOM 719 C CA . LEU A 1 95 ? -1.178 -4.764 2.522 1.00 97.81 95 LEU A CA 1
ATOM 720 C C . LEU A 1 95 ? 0.294 -4.450 2.807 1.00 97.81 95 LEU A C 1
ATOM 722 O O . LEU A 1 95 ? 1.145 -4.656 1.944 1.00 97.81 95 LEU A O 1
ATOM 726 N N . LEU A 1 96 ? 0.618 -3.987 4.021 1.00 97.94 96 LEU A N 1
ATOM 727 C CA . LEU A 1 96 ? 1.997 -3.689 4.411 1.00 97.94 96 LEU A CA 1
ATOM 728 C C . LEU A 1 96 ? 2.866 -4.955 4.478 1.00 97.94 96 LEU A C 1
ATOM 730 O O . LEU A 1 96 ? 4.052 -4.905 4.150 1.00 97.94 96 LEU A O 1
ATOM 734 N N . SER A 1 97 ? 2.297 -6.085 4.902 1.00 98.06 97 SER A N 1
ATOM 735 C CA . SER A 1 97 ? 2.987 -7.379 4.888 1.00 98.06 97 SER A CA 1
ATOM 736 C C . SER A 1 97 ? 3.240 -7.853 3.455 1.00 98.06 97 SER A C 1
ATOM 738 O O . SER A 1 97 ? 4.375 -8.159 3.086 1.00 98.06 97 SER A O 1
ATOM 740 N N . GLU A 1 98 ? 2.197 -7.839 2.625 1.00 97.81 98 GLU A N 1
ATOM 741 C CA . GLU A 1 98 ? 2.242 -8.296 1.236 1.00 97.81 98 GLU A CA 1
ATOM 742 C C . GLU A 1 98 ? 3.268 -7.513 0.411 1.00 97.81 98 GLU A C 1
ATOM 744 O O . GLU A 1 98 ? 4.148 -8.107 -0.215 1.00 97.81 98 GLU A O 1
ATOM 749 N N . ILE A 1 99 ? 3.243 -6.178 0.482 1.00 97.44 99 ILE A N 1
ATOM 750 C CA . ILE A 1 99 ? 4.174 -5.344 -0.288 1.00 97.44 99 ILE A CA 1
ATOM 751 C C . ILE A 1 99 ? 5.633 -5.520 0.154 1.00 97.44 99 ILE A C 1
ATOM 753 O O . ILE A 1 99 ? 6.545 -5.455 -0.672 1.00 97.44 99 ILE A O 1
ATOM 757 N N . ARG A 1 100 ? 5.883 -5.780 1.445 1.00 97.81 100 ARG A N 1
ATOM 758 C CA . ARG A 1 100 ? 7.233 -6.061 1.957 1.00 97.81 100 ARG A CA 1
ATOM 759 C C . ARG A 1 100 ? 7.762 -7.382 1.412 1.00 97.81 100 ARG A C 1
ATOM 761 O O . ARG A 1 100 ? 8.921 -7.433 1.007 1.00 97.81 100 ARG A O 1
ATOM 768 N N . MET A 1 101 ? 6.927 -8.420 1.362 1.00 97.31 101 MET A N 1
ATOM 769 C CA . MET A 1 101 ? 7.294 -9.695 0.738 1.00 97.31 101 MET A CA 1
ATOM 770 C C . MET A 1 101 ? 7.561 -9.513 -0.75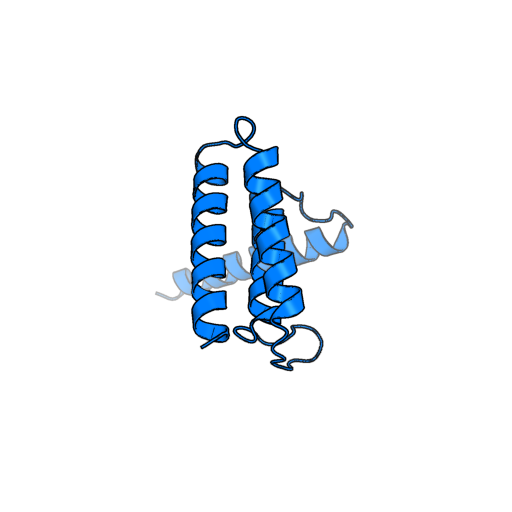7 1.00 97.31 101 MET A C 1
ATOM 772 O O . MET A 1 101 ? 8.625 -9.901 -1.235 1.00 97.31 101 MET A O 1
ATOM 776 N N . ALA A 1 102 ? 6.667 -8.821 -1.470 1.00 95.31 102 ALA A N 1
ATOM 777 C CA . ALA A 1 102 ? 6.832 -8.532 -2.892 1.00 95.31 102 ALA A CA 1
ATOM 778 C C . ALA A 1 102 ? 8.120 -7.743 -3.186 1.00 95.31 102 ALA A C 1
ATOM 780 O O . ALA A 1 102 ? 8.774 -7.987 -4.199 1.00 95.31 102 ALA A O 1
ATOM 781 N N . TYR A 1 103 ? 8.521 -6.831 -2.296 1.00 97.06 103 TYR A N 1
ATOM 782 C CA . TYR A 1 103 ? 9.792 -6.114 -2.396 1.00 97.06 103 TYR A CA 1
ATOM 783 C C . TYR A 1 103 ? 11.006 -7.022 -2.204 1.00 97.06 103 TYR A C 1
ATOM 785 O O . TYR A 1 103 ? 11.981 -6.889 -2.939 1.00 97.06 103 TYR A O 1
ATOM 793 N N . VAL A 1 104 ? 10.966 -7.946 -1.240 1.00 96.62 104 VAL A N 1
ATOM 794 C CA . VAL A 1 104 ? 12.052 -8.917 -1.033 1.00 96.62 104 VAL A CA 1
ATOM 795 C C . VAL A 1 104 ? 12.194 -9.827 -2.252 1.00 96.62 104 VAL A C 1
ATOM 797 O O . VAL A 1 104 ? 13.305 -9.983 -2.750 1.00 96.62 104 VAL A O 1
ATOM 800 N N . GLU A 1 105 ? 11.083 -10.348 -2.776 1.00 93.44 105 GLU A N 1
ATOM 801 C CA . GLU A 1 105 ? 11.064 -11.143 -4.010 1.00 93.44 105 GLU A CA 1
ATOM 802 C C . GLU A 1 105 ? 11.591 -10.365 -5.210 1.00 93.44 105 GLU A C 1
ATOM 804 O O . GLU A 1 105 ? 12.329 -10.906 -6.020 1.00 93.44 105 GLU A O 1
ATOM 809 N N . ALA A 1 106 ? 11.207 -9.094 -5.342 1.00 90.62 106 ALA A N 1
ATOM 810 C CA . ALA A 1 106 ? 11.684 -8.253 -6.423 1.00 90.62 106 ALA A CA 1
ATOM 811 C C . ALA A 1 106 ? 13.154 -7.858 -6.228 1.00 90.62 106 ALA A C 1
ATOM 813 O O . ALA A 1 106 ? 13.825 -7.531 -7.194 1.00 90.62 106 ALA A O 1
ATOM 814 N N . LYS A 1 107 ? 13.688 -7.816 -5.010 1.00 88.88 107 LYS A N 1
ATOM 815 C CA . LYS A 1 107 ? 15.101 -7.490 -4.789 1.00 88.88 107 LYS A CA 1
ATOM 816 C C . LYS A 1 107 ? 16.026 -8.682 -5.076 1.00 88.88 107 LYS A C 1
ATOM 818 O O . LYS A 1 107 ? 17.178 -8.440 -5.440 1.00 88.88 107 LYS A O 1
ATOM 823 N N . GLY A 1 108 ? 15.537 -9.906 -4.861 1.00 80.50 108 GLY A N 1
ATOM 824 C CA . GLY A 1 108 ? 16.208 -11.158 -5.233 1.00 80.50 108 GLY A CA 1
ATOM 825 C C . GLY A 1 108 ? 16.228 -11.382 -6.738 1.00 80.50 108 GLY A C 1
ATOM 826 O O . GLY A 1 108 ? 17.195 -12.030 -7.187 1.00 80.50 108 GLY A O 1
#

Secondary structure (DSSP, 8-state):
--HHHHHHHHHHHHHHHHHHHHHHTT------HHHHHHHHHHHHHHHTTSS--TTT------HHHHHHHHHHHHHHHHHHTTTS-HHHHHHHHHHHHHHHHHHHHHH-

pLDDT: mean 85.01, std 14.79, range [50.44, 98.38]

InterPro domains:
  IPR014995 Protein of unknown function DUF1844 [PF08899] (30-105)